Protein AF-B9LVV7-F1 (afdb_monomer)

Structure (mmCIF, N/CA/C/O backbone):
data_AF-B9LVV7-F1
#
_entry.id   AF-B9LVV7-F1
#
loop_
_atom_site.group_PDB
_atom_site.id
_atom_site.type_symbol
_atom_site.label_atom_id
_atom_site.label_alt_id
_atom_site.label_comp_id
_atom_site.label_asym_id
_atom_site.label_entity_id
_atom_site.label_seq_id
_atom_site.pdbx_PDB_ins_code
_atom_site.Cartn_x
_atom_site.Cartn_y
_atom_site.Cartn_z
_atom_site.occupancy
_atom_site.B_iso_or_equiv
_atom_site.auth_seq_id
_atom_site.auth_comp_id
_atom_site.auth_asym_id
_atom_site.auth_atom_id
_atom_site.pdbx_PDB_model_num
ATOM 1 N N . MET A 1 1 ? -18.722 13.274 20.893 1.00 58.41 1 MET A N 1
ATOM 2 C CA . MET A 1 1 ? -17.582 12.329 20.839 1.00 58.41 1 MET A CA 1
ATOM 3 C C . MET A 1 1 ? -17.551 11.447 19.587 1.00 58.41 1 MET A C 1
ATOM 5 O O . MET A 1 1 ? -16.457 11.188 19.127 1.00 58.41 1 MET A O 1
ATOM 9 N N . SER A 1 2 ? -18.676 11.072 18.961 1.00 70.75 2 SER A N 1
ATOM 10 C CA . SER A 1 2 ? -18.688 10.164 17.788 1.00 70.75 2 SER A CA 1
ATOM 11 C C . SER A 1 2 ? -17.916 10.646 16.537 1.00 70.75 2 SER A C 1
ATOM 13 O O . SER A 1 2 ? -17.226 9.850 15.912 1.00 70.75 2 SER A O 1
ATOM 15 N N . ALA A 1 3 ? -17.949 11.940 16.193 1.00 76.25 3 ALA A N 1
ATOM 16 C CA . ALA A 1 3 ? -17.287 12.435 14.975 1.00 76.25 3 ALA A CA 1
ATOM 17 C C . ALA A 1 3 ? -15.742 12.417 15.035 1.00 76.25 3 ALA A C 1
ATOM 19 O O . ALA A 1 3 ? -15.080 12.351 14.000 1.00 76.25 3 ALA A O 1
ATOM 20 N N . ALA A 1 4 ? -15.159 12.486 16.237 1.00 77.88 4 ALA A N 1
ATOM 21 C CA . ALA A 1 4 ? -13.706 12.479 16.412 1.00 77.88 4 ALA A CA 1
ATOM 22 C C . ALA A 1 4 ? -13.122 11.069 16.224 1.00 77.88 4 ALA A C 1
ATOM 24 O O . ALA A 1 4 ? -12.114 10.915 15.535 1.00 77.88 4 ALA A O 1
ATOM 25 N N . ASP A 1 5 ? -13.795 10.045 16.756 1.00 80.12 5 ASP A N 1
ATOM 26 C CA . ASP A 1 5 ? -13.384 8.644 16.601 1.00 80.12 5 ASP A CA 1
ATOM 27 C C . ASP A 1 5 ? -13.497 8.163 15.148 1.00 80.12 5 ASP A C 1
ATOM 29 O O . ASP A 1 5 ? -12.612 7.461 14.657 1.00 80.12 5 ASP A O 1
ATOM 33 N N . GLU A 1 6 ? -14.542 8.590 14.431 1.00 82.19 6 GLU A N 1
ATOM 34 C CA . GLU A 1 6 ? -14.722 8.310 12.999 1.00 82.19 6 GLU A CA 1
ATOM 35 C C . GLU A 1 6 ? -13.553 8.870 12.170 1.00 82.19 6 GLU A C 1
ATOM 37 O O . GLU A 1 6 ? -12.978 8.183 11.326 1.00 82.19 6 GLU A O 1
ATOM 42 N N . SER A 1 7 ? -13.141 10.109 12.465 1.00 87.00 7 SER A N 1
ATOM 43 C CA . SER A 1 7 ? -12.025 10.779 11.791 1.00 87.00 7 SER A CA 1
ATOM 44 C C . SER A 1 7 ? -10.691 10.065 12.031 1.00 87.00 7 SER A C 1
ATOM 46 O O . SER A 1 7 ? -9.943 9.802 11.086 1.00 87.00 7 SER A O 1
ATOM 48 N N . ILE A 1 8 ? -10.406 9.686 13.282 1.00 87.69 8 ILE A N 1
ATOM 49 C CA . ILE A 1 8 ? -9.183 8.952 13.639 1.00 87.69 8 ILE A CA 1
ATOM 50 C C . ILE A 1 8 ? -9.151 7.597 12.927 1.00 87.69 8 ILE A C 1
ATOM 52 O O . ILE A 1 8 ? -8.138 7.247 12.315 1.00 87.69 8 ILE A O 1
ATOM 56 N N . ARG A 1 9 ? -10.272 6.865 12.940 1.00 85.00 9 ARG A N 1
ATOM 57 C CA . ARG A 1 9 ? -10.408 5.574 12.258 1.00 85.00 9 ARG A CA 1
ATOM 58 C C . ARG A 1 9 ? -10.202 5.712 10.752 1.00 85.00 9 ARG A C 1
ATOM 60 O O . ARG A 1 9 ? -9.389 4.988 10.183 1.00 85.00 9 ARG A O 1
ATOM 67 N N . SER A 1 10 ? -10.876 6.667 10.112 1.00 85.44 10 SER A N 1
ATOM 68 C CA . SER A 1 10 ? -10.737 6.916 8.674 1.00 85.44 10 SER A CA 1
ATOM 69 C C . SER A 1 10 ? -9.298 7.267 8.296 1.00 85.44 10 SER A C 1
ATOM 71 O O . SER A 1 10 ? -8.798 6.802 7.272 1.00 85.44 10 SER A O 1
ATOM 73 N N . LYS A 1 11 ? -8.611 8.066 9.119 1.00 91.25 11 LYS A N 1
ATOM 74 C CA . LYS A 1 11 ? -7.216 8.446 8.880 1.00 91.25 11 LYS A CA 1
ATOM 75 C C . LYS A 1 11 ? -6.270 7.256 9.030 1.00 91.25 11 LYS A C 1
ATOM 77 O O . LYS A 1 11 ? -5.366 7.106 8.214 1.00 91.25 11 LYS A O 1
ATOM 82 N N . ALA A 1 12 ? -6.490 6.403 10.029 1.00 88.44 12 ALA A N 1
ATOM 83 C CA . ALA A 1 12 ? -5.712 5.182 10.221 1.00 88.44 12 ALA A CA 1
ATOM 84 C C . ALA A 1 12 ? -5.893 4.199 9.052 1.00 88.44 12 ALA A C 1
ATOM 86 O O . ALA A 1 12 ? -4.906 3.672 8.542 1.00 88.44 12 ALA A O 1
ATOM 87 N N . ILE A 1 13 ? -7.129 4.015 8.571 1.00 88.00 13 ILE A N 1
ATOM 88 C CA . ILE A 1 13 ? -7.425 3.180 7.395 1.00 88.00 13 ILE A CA 1
ATOM 89 C C . ILE A 1 13 ? -6.727 3.743 6.153 1.00 88.00 13 ILE A C 1
ATOM 91 O O . ILE A 1 13 ? -6.020 3.014 5.457 1.00 88.00 13 ILE A O 1
ATOM 95 N N . GLY A 1 14 ? -6.875 5.047 5.901 1.00 88.94 14 GLY A N 1
ATOM 96 C CA . GLY A 1 14 ? -6.225 5.710 4.771 1.00 88.94 14 GLY A CA 1
AT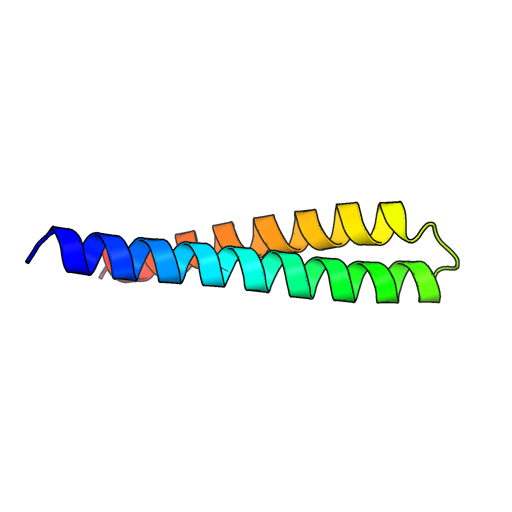OM 97 C C . GLY A 1 14 ? -4.700 5.597 4.822 1.00 88.94 14 GLY A C 1
ATOM 98 O O . GLY A 1 14 ? -4.071 5.317 3.804 1.00 88.94 14 GLY A O 1
ATOM 99 N N . ALA A 1 15 ? -4.105 5.740 6.010 1.00 92.88 15 ALA A N 1
ATOM 100 C CA . ALA A 1 15 ? -2.671 5.560 6.208 1.00 92.88 15 ALA A CA 1
ATOM 101 C C . ALA A 1 15 ? -2.232 4.112 5.944 1.00 92.88 15 ALA A C 1
ATOM 103 O O . ALA A 1 15 ? -1.261 3.905 5.223 1.00 92.88 15 ALA A O 1
ATOM 104 N N . GLY A 1 16 ? -2.956 3.116 6.462 1.00 91.25 16 GLY A N 1
ATOM 105 C CA . GLY A 1 16 ? -2.648 1.700 6.236 1.00 91.25 16 GLY A CA 1
ATOM 106 C C . GLY A 1 16 ? -2.695 1.317 4.756 1.00 91.25 16 GLY A C 1
ATOM 107 O O . GLY A 1 16 ? -1.761 0.696 4.248 1.00 91.25 16 GLY A O 1
ATOM 108 N N . ILE A 1 17 ? -3.734 1.761 4.042 1.00 94.88 17 ILE A N 1
ATOM 109 C CA . ILE A 1 17 ? -3.859 1.562 2.592 1.00 94.88 17 ILE A CA 1
ATOM 110 C C . ILE A 1 17 ? -2.715 2.260 1.849 1.00 94.88 17 ILE A C 1
ATOM 112 O O . ILE A 1 17 ? -2.059 1.640 1.014 1.00 94.88 17 ILE A O 1
ATOM 116 N N . GLY A 1 18 ? -2.446 3.529 2.168 1.00 93.38 18 GLY A N 1
ATOM 117 C CA . GLY A 1 18 ? -1.388 4.305 1.523 1.00 93.38 18 GLY A CA 1
ATOM 118 C C . GLY A 1 18 ? 0.000 3.692 1.716 1.00 93.38 18 GLY A C 1
ATOM 119 O O . GLY A 1 18 ? 0.769 3.607 0.760 1.00 93.38 18 GLY A O 1
ATOM 120 N N . ILE A 1 19 ? 0.303 3.207 2.923 1.00 94.44 19 ILE A N 1
ATOM 121 C CA . ILE A 1 19 ? 1.563 2.522 3.233 1.00 94.44 19 ILE A CA 1
ATOM 122 C C . ILE A 1 19 ? 1.666 1.213 2.445 1.00 94.44 19 ILE A C 1
ATOM 124 O O . ILE A 1 19 ? 2.684 0.982 1.795 1.00 94.44 19 ILE A O 1
ATOM 128 N N . GLY A 1 20 ? 0.622 0.378 2.456 1.00 94.94 20 GLY A N 1
ATOM 129 C CA . GLY A 1 20 ? 0.622 -0.893 1.729 1.00 94.94 20 GLY A CA 1
ATOM 130 C C . GLY A 1 20 ? 0.823 -0.709 0.227 1.00 94.94 20 GLY A C 1
ATOM 131 O O . GLY A 1 20 ? 1.701 -1.338 -0.359 1.00 94.94 20 GLY A O 1
ATOM 132 N N . VAL A 1 21 ? 0.070 0.211 -0.383 1.00 97.56 21 VAL A N 1
ATOM 133 C CA . VAL A 1 21 ? 0.199 0.560 -1.805 1.00 97.56 21 VAL A CA 1
ATOM 134 C C . VAL A 1 21 ? 1.582 1.127 -2.114 1.00 97.56 21 VAL A C 1
ATOM 136 O O . VAL A 1 21 ? 2.208 0.697 -3.078 1.00 97.56 21 VAL A O 1
ATOM 139 N N . GLY A 1 22 ? 2.075 2.067 -1.305 1.00 96.50 22 GLY A N 1
ATOM 140 C CA . GLY A 1 22 ? 3.366 2.717 -1.526 1.00 96.50 22 GLY A CA 1
ATOM 141 C C . GL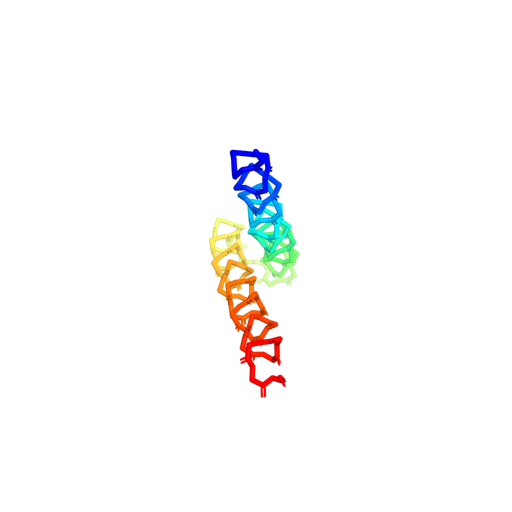Y A 1 22 ? 4.541 1.744 -1.439 1.00 96.50 22 GLY A C 1
ATOM 142 O O . GLY A 1 22 ? 5.373 1.702 -2.345 1.00 96.50 22 GLY A O 1
ATOM 143 N N . ILE A 1 23 ? 4.584 0.918 -0.389 1.00 96.94 23 ILE A N 1
ATOM 144 C CA . ILE A 1 23 ? 5.621 -0.111 -0.224 1.00 96.94 23 ILE A CA 1
ATOM 145 C C . ILE A 1 23 ? 5.511 -1.157 -1.335 1.00 96.94 23 ILE A C 1
ATOM 147 O O . ILE A 1 23 ? 6.522 -1.515 -1.936 1.00 96.94 23 ILE A O 1
ATOM 151 N N . GLY A 1 24 ? 4.295 -1.614 -1.645 1.00 97.00 24 GLY A N 1
ATOM 152 C CA . GLY A 1 24 ? 4.052 -2.580 -2.712 1.00 97.00 2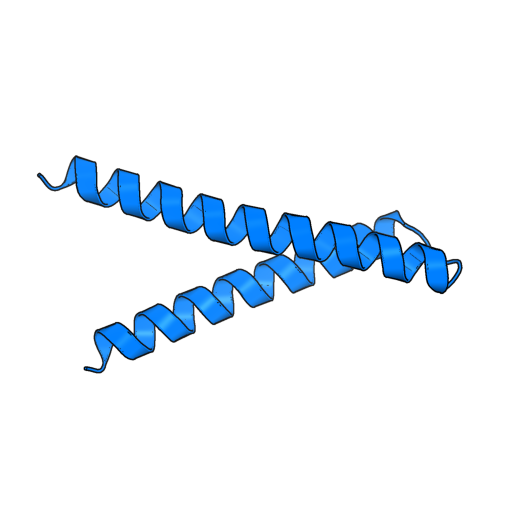4 GLY A CA 1
ATOM 153 C C . GLY A 1 24 ? 4.511 -2.068 -4.077 1.00 97.00 24 GLY A C 1
ATOM 154 O O . GLY A 1 24 ? 5.224 -2.773 -4.787 1.00 97.00 24 GLY A O 1
ATOM 155 N N . ALA A 1 25 ? 4.172 -0.824 -4.424 1.00 97.56 25 ALA A N 1
ATOM 156 C CA . ALA A 1 25 ? 4.623 -0.175 -5.653 1.00 97.56 25 ALA A CA 1
ATOM 157 C C . ALA A 1 25 ? 6.152 -0.049 -5.692 1.00 97.56 25 ALA A C 1
ATOM 159 O O . ALA A 1 25 ? 6.768 -0.403 -6.695 1.00 97.56 25 ALA A O 1
ATOM 160 N N . GLY A 1 26 ? 6.770 0.396 -4.592 1.00 96.75 26 GLY A N 1
ATOM 161 C CA . GLY A 1 26 ? 8.225 0.503 -4.476 1.00 96.75 26 GLY A CA 1
ATOM 162 C C . GLY A 1 26 ? 8.927 -0.838 -4.689 1.00 96.75 26 GLY A C 1
ATOM 163 O O . GLY A 1 26 ? 9.862 -0.930 -5.482 1.00 96.75 26 GLY A O 1
ATOM 164 N N . TRP A 1 27 ? 8.434 -1.902 -4.052 1.00 97.12 27 TRP A N 1
ATOM 165 C CA . TRP A 1 27 ? 8.954 -3.255 -4.251 1.00 97.12 27 TRP A CA 1
ATOM 166 C C . TRP A 1 27 ? 8.729 -3.771 -5.679 1.00 97.12 27 TRP A C 1
ATOM 168 O O . TRP A 1 27 ? 9.616 -4.387 -6.268 1.00 97.12 27 TRP A O 1
ATOM 178 N N . GLY A 1 28 ? 7.569 -3.477 -6.266 1.00 96.62 28 GLY A N 1
ATOM 179 C CA . GLY A 1 28 ? 7.247 -3.825 -7.647 1.00 96.62 28 GLY A CA 1
ATOM 180 C C . GLY A 1 28 ? 8.185 -3.176 -8.667 1.00 96.62 28 GLY A C 1
ATOM 181 O O . GLY A 1 28 ? 8.602 -3.838 -9.616 1.00 96.62 28 GLY A O 1
ATOM 182 N N . ILE A 1 29 ? 8.585 -1.920 -8.439 1.00 97.44 29 ILE A N 1
ATOM 183 C CA . ILE A 1 29 ? 9.613 -1.239 -9.243 1.00 97.44 29 ILE A CA 1
ATOM 184 C C . ILE A 1 29 ? 10.948 -1.976 -9.129 1.00 97.44 29 ILE A C 1
ATOM 186 O O . ILE A 1 29 ? 11.565 -2.272 -10.148 1.00 97.44 29 ILE A O 1
ATOM 190 N N . VAL A 1 30 ? 11.384 -2.302 -7.907 1.00 97.19 30 VAL A N 1
ATOM 191 C CA . VAL A 1 30 ? 12.643 -3.034 -7.683 1.00 97.19 30 VAL A CA 1
ATOM 192 C C . VAL A 1 30 ? 12.644 -4.354 -8.455 1.00 97.19 30 VAL A C 1
ATOM 194 O O . VAL A 1 30 ? 13.626 -4.668 -9.123 1.00 97.19 30 VAL A O 1
ATOM 197 N N . MET A 1 31 ? 11.537 -5.099 -8.431 1.00 96.50 31 MET A N 1
ATOM 198 C CA . MET A 1 31 ? 11.436 -6.359 -9.169 1.00 96.50 31 MET A CA 1
ATOM 199 C C . MET A 1 31 ? 11.418 -6.179 -10.683 1.00 96.50 31 MET A C 1
ATOM 201 O O . MET A 1 31 ? 12.098 -6.932 -11.376 1.00 96.50 31 MET A O 1
ATOM 205 N N . ALA A 1 32 ? 10.709 -5.173 -11.199 1.00 96.44 32 ALA A N 1
ATOM 206 C CA . ALA A 1 32 ? 10.741 -4.869 -12.627 1.00 96.44 32 ALA A CA 1
ATOM 207 C C . ALA A 1 32 ? 12.167 -4.547 -13.098 1.00 96.44 32 ALA A C 1
ATOM 209 O O . ALA A 1 32 ? 12.600 -5.075 -14.115 1.00 96.44 32 ALA A O 1
ATOM 210 N N . LEU A 1 33 ? 12.929 -3.771 -12.320 1.00 96.38 33 LEU A N 1
ATOM 211 C CA . LEU A 1 33 ? 14.320 -3.442 -12.644 1.00 96.38 33 LEU A CA 1
ATOM 212 C C . LEU A 1 33 ? 15.248 -4.666 -12.611 1.00 96.38 33 LEU A C 1
ATOM 214 O O . LEU A 1 33 ? 16.107 -4.801 -13.474 1.00 96.38 33 LEU A O 1
ATOM 218 N N . ILE A 1 34 ? 15.084 -5.564 -11.633 1.00 97.12 34 ILE A N 1
ATOM 219 C CA . ILE A 1 34 ? 15.904 -6.786 -11.525 1.00 97.12 34 ILE A CA 1
ATOM 220 C C . ILE A 1 34 ? 15.614 -7.760 -12.674 1.00 97.12 34 ILE A C 1
ATOM 222 O O . ILE A 1 34 ? 16.517 -8.457 -13.132 1.00 97.12 34 ILE A O 1
ATOM 226 N N . MET A 1 35 ? 14.361 -7.827 -13.124 1.00 95.31 35 MET A N 1
ATOM 227 C CA . MET A 1 35 ? 13.915 -8.757 -14.164 1.00 95.31 35 MET A CA 1
ATOM 228 C C . MET A 1 35 ? 13.984 -8.174 -15.584 1.00 95.31 35 MET A C 1
ATOM 230 O O . MET A 1 35 ? 13.526 -8.837 -16.511 1.00 95.31 35 MET A O 1
ATOM 234 N N . ASP A 1 36 ? 14.516 -6.957 -15.750 1.00 93.81 36 ASP A N 1
ATOM 235 C CA . ASP A 1 36 ? 14.484 -6.187 -17.007 1.00 93.81 36 ASP A CA 1
ATOM 236 C C . ASP A 1 36 ? 13.066 -6.104 -17.617 1.00 93.81 36 ASP A C 1
ATOM 238 O O . ASP A 1 36 ? 12.846 -6.193 -18.824 1.00 93.81 36 ASP A O 1
ATOM 242 N N . GLY A 1 37 ? 12.066 -6.008 -16.737 1.00 91.88 37 GLY A N 1
ATOM 243 C CA . GLY A 1 37 ? 10.650 -5.951 -17.071 1.00 91.88 37 GLY A CA 1
ATOM 244 C C . GLY A 1 37 ? 10.105 -4.523 -17.112 1.00 91.88 37 GLY A C 1
ATOM 245 O O . GLY A 1 37 ? 10.743 -3.561 -16.686 1.00 91.88 37 GLY A O 1
ATOM 246 N N . ASP A 1 38 ? 8.867 -4.380 -17.587 1.00 96.00 38 ASP A N 1
ATOM 247 C CA . ASP A 1 38 ? 8.193 -3.081 -17.635 1.00 96.00 38 ASP A CA 1
ATOM 248 C C . ASP A 1 38 ? 7.876 -2.568 -16.219 1.00 96.00 38 ASP A C 1
ATOM 250 O O . ASP A 1 38 ? 7.122 -3.182 -15.453 1.00 96.00 38 ASP A O 1
ATOM 254 N N . ILE A 1 39 ? 8.422 -1.396 -15.888 1.00 96.38 39 ILE A N 1
ATOM 255 C CA . ILE A 1 39 ? 8.210 -0.707 -14.610 1.00 96.38 39 ILE A CA 1
ATOM 256 C C . ILE A 1 39 ? 6.719 -0.445 -14.366 1.00 96.38 39 ILE A C 1
ATOM 258 O O . ILE A 1 39 ? 6.257 -0.553 -13.234 1.00 96.38 39 ILE A O 1
ATOM 262 N N . SER A 1 40 ? 5.943 -0.153 -15.409 1.00 96.31 40 SER A N 1
ATOM 263 C CA . SER A 1 40 ? 4.501 0.106 -15.321 1.00 96.31 40 SER A CA 1
ATOM 264 C C . SER A 1 40 ? 3.743 -1.123 -14.820 1.00 96.31 40 SER A C 1
ATOM 266 O O . SER A 1 40 ? 2.833 -1.011 -13.992 1.00 96.31 40 SER A O 1
ATOM 268 N N . ILE A 1 41 ? 4.150 -2.311 -15.279 1.00 95.31 41 ILE A N 1
ATOM 269 C CA . ILE A 1 41 ? 3.606 -3.593 -14.818 1.00 95.31 41 ILE A CA 1
ATOM 270 C C . ILE A 1 41 ? 4.043 -3.844 -13.375 1.00 95.31 41 ILE A C 1
ATOM 272 O O . ILE A 1 41 ? 3.203 -4.172 -12.537 1.00 95.31 41 ILE A O 1
ATOM 276 N N . GLY A 1 42 ? 5.324 -3.623 -13.065 1.00 94.88 42 GLY A N 1
ATOM 277 C CA . GLY A 1 42 ? 5.859 -3.737 -11.707 1.00 94.88 42 GLY A CA 1
ATOM 278 C C . GLY A 1 42 ? 5.112 -2.862 -10.701 1.00 94.88 42 GLY A C 1
ATOM 279 O O . GLY A 1 42 ? 4.680 -3.355 -9.662 1.00 94.88 42 GLY A O 1
ATOM 280 N N . ILE A 1 43 ? 4.878 -1.590 -11.032 1.00 97.38 43 ILE A N 1
ATOM 281 C CA . ILE A 1 43 ? 4.101 -0.654 -10.210 1.00 97.38 43 ILE A CA 1
ATOM 282 C C . ILE A 1 43 ? 2.674 -1.157 -10.039 1.00 97.38 43 ILE A C 1
ATOM 284 O O . ILE A 1 43 ? 2.187 -1.212 -8.916 1.00 97.38 43 ILE A O 1
ATOM 288 N N . THR A 1 44 ? 2.004 -1.532 -11.129 1.00 97.44 44 THR A N 1
ATOM 289 C CA . THR A 1 44 ? 0.593 -1.935 -11.087 1.00 97.44 44 THR A CA 1
ATOM 290 C C . THR A 1 44 ? 0.400 -3.186 -10.232 1.00 97.44 44 THR A C 1
ATOM 292 O O . THR A 1 44 ? -0.445 -3.203 -9.335 1.00 97.44 44 THR A O 1
ATOM 295 N N . ILE A 1 45 ? 1.215 -4.220 -10.461 1.00 96.50 45 ILE A N 1
ATOM 296 C CA . ILE A 1 45 ? 1.144 -5.477 -9.709 1.00 96.50 45 ILE A CA 1
ATOM 297 C C . ILE A 1 45 ? 1.597 -5.262 -8.264 1.00 96.50 45 ILE A C 1
ATOM 299 O O . ILE A 1 45 ? 0.926 -5.724 -7.344 1.00 96.50 45 ILE A O 1
ATOM 303 N N . GLY A 1 46 ? 2.691 -4.533 -8.045 1.00 96.62 46 GLY A N 1
ATOM 304 C CA . GLY A 1 46 ? 3.214 -4.241 -6.715 1.00 96.62 46 GLY A CA 1
ATOM 305 C C . GLY A 1 46 ? 2.231 -3.441 -5.860 1.00 96.62 46 GLY A C 1
ATOM 306 O O . GLY A 1 46 ? 1.921 -3.838 -4.739 1.00 96.62 46 GLY A O 1
ATOM 307 N N . ALA A 1 47 ? 1.684 -2.350 -6.399 1.00 97.81 47 ALA A N 1
ATOM 308 C CA . ALA A 1 47 ? 0.663 -1.533 -5.746 1.00 97.81 47 ALA A CA 1
ATOM 309 C C . ALA A 1 47 ? -0.606 -2.342 -5.448 1.00 97.81 47 ALA A C 1
ATOM 311 O O . ALA A 1 47 ? -1.155 -2.248 -4.350 1.00 97.81 47 ALA A O 1
ATOM 312 N N . GLY A 1 48 ? -1.056 -3.158 -6.409 1.00 97.06 48 GLY A N 1
ATOM 313 C CA . 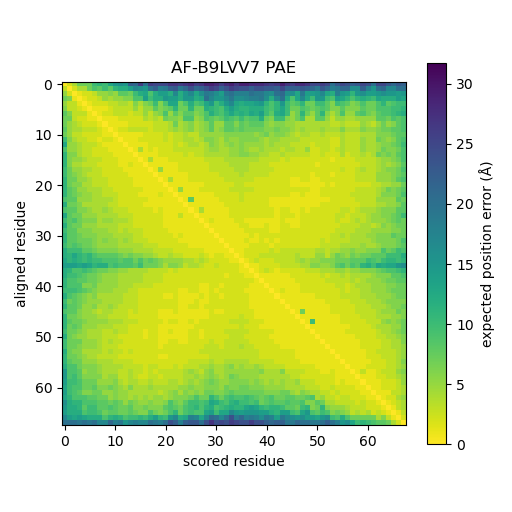GLY A 1 48 ? -2.224 -4.022 -6.252 1.00 97.06 48 GLY A CA 1
ATOM 314 C C . GLY A 1 48 ? -2.029 -5.078 -5.164 1.00 97.06 48 GLY A C 1
ATOM 315 O O . GLY A 1 48 ? -2.877 -5.227 -4.287 1.00 97.06 48 GLY A O 1
ATOM 316 N N . ALA A 1 49 ? -0.886 -5.765 -5.163 1.00 96.88 49 ALA A N 1
ATOM 317 C CA . ALA A 1 49 ? -0.540 -6.726 -4.121 1.00 96.88 49 ALA A CA 1
ATOM 318 C C . ALA A 1 49 ? -0.442 -6.048 -2.745 1.00 96.88 49 ALA A C 1
ATOM 320 O O . ALA A 1 49 ? -1.022 -6.533 -1.774 1.00 96.88 49 ALA A O 1
ATOM 321 N N . GLY A 1 50 ? 0.220 -4.891 -2.670 1.00 96.00 50 GLY A N 1
ATOM 322 C CA . GLY A 1 50 ? 0.335 -4.095 -1.448 1.00 96.00 50 GLY A CA 1
ATOM 323 C C . GLY A 1 50 ? -1.016 -3.636 -0.892 1.00 96.00 50 GLY A C 1
ATOM 324 O O . GLY A 1 50 ? -1.240 -3.707 0.317 1.00 96.00 50 GLY A O 1
ATOM 325 N N . LEU A 1 51 ? -1.947 -3.241 -1.767 1.00 97.31 51 LEU A N 1
ATOM 326 C CA . LEU A 1 51 ? -3.325 -2.915 -1.396 1.00 97.31 51 LEU A CA 1
ATOM 327 C C . LEU A 1 51 ? -4.044 -4.123 -0.790 1.00 97.31 51 LEU A C 1
ATOM 329 O O . LEU A 1 51 ? -4.624 -4.015 0.289 1.00 97.31 51 LEU A O 1
ATOM 333 N N . ILE A 1 52 ? -4.002 -5.271 -1.472 1.00 97.00 52 ILE A N 1
ATOM 334 C CA . ILE A 1 52 ? -4.668 -6.496 -1.011 1.00 97.00 52 ILE A CA 1
ATOM 335 C C . ILE A 1 52 ? -4.129 -6.902 0.363 1.00 97.00 52 ILE A C 1
ATOM 337 O O . ILE A 1 52 ? -4.910 -7.178 1.272 1.00 97.00 52 ILE A O 1
ATOM 341 N N . ILE A 1 53 ? -2.807 -6.876 0.546 1.00 94.75 53 ILE A N 1
ATOM 342 C CA . ILE A 1 53 ? -2.164 -7.210 1.821 1.00 94.75 53 ILE A CA 1
ATOM 343 C C . IL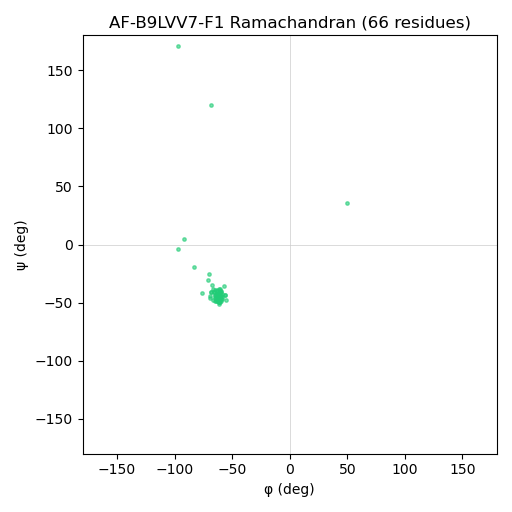E A 1 53 ? -2.608 -6.251 2.928 1.00 94.75 53 ILE A C 1
ATOM 345 O O . ILE A 1 53 ? -2.926 -6.707 4.027 1.00 94.75 53 ILE A O 1
ATOM 349 N N . ALA A 1 54 ? -2.672 -4.944 2.656 1.00 94.06 54 ALA A N 1
ATOM 350 C CA . ALA A 1 54 ? -3.130 -3.964 3.638 1.00 94.06 54 ALA A CA 1
ATOM 351 C C . ALA A 1 54 ? -4.578 -4.223 4.079 1.00 94.06 54 ALA A C 1
ATOM 353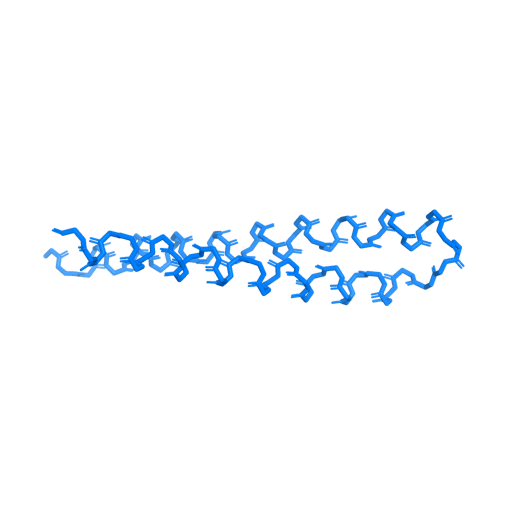 O O . ALA A 1 54 ? -4.874 -4.187 5.274 1.00 94.06 54 ALA A O 1
ATOM 354 N N . LEU A 1 55 ? -5.468 -4.542 3.134 1.00 93.62 55 LEU A N 1
ATOM 355 C CA . LEU A 1 55 ? -6.870 -4.850 3.424 1.00 93.62 55 LEU A CA 1
ATOM 356 C C . LEU A 1 55 ? -7.017 -6.144 4.228 1.00 93.62 55 LEU A C 1
ATOM 358 O O . LEU A 1 55 ? -7.713 -6.155 5.241 1.00 93.62 55 LEU A O 1
ATOM 362 N N . VAL A 1 56 ? -6.338 -7.216 3.812 1.00 95.00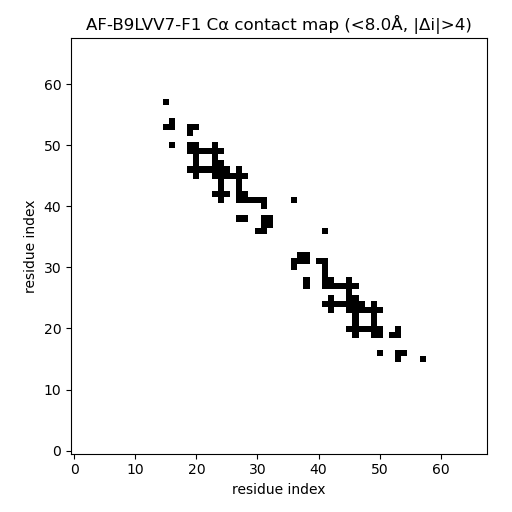 56 VAL A N 1
ATOM 363 C CA . VAL A 1 56 ? -6.387 -8.511 4.507 1.00 95.00 56 VAL A CA 1
ATOM 364 C C . VAL A 1 56 ? -5.811 -8.392 5.914 1.00 95.00 56 VAL A C 1
ATOM 366 O O . VAL A 1 56 ? -6.414 -8.889 6.860 1.00 95.00 56 VAL A O 1
ATOM 369 N N . SER A 1 57 ? -4.691 -7.686 6.077 1.00 92.31 57 SER A N 1
ATOM 370 C CA . SER A 1 57 ? -4.074 -7.476 7.392 1.00 92.31 57 SER A CA 1
ATOM 371 C C . SER A 1 57 ? -4.979 -6.653 8.309 1.00 92.31 57 SER A C 1
ATOM 373 O O . SER A 1 57 ? -5.171 -7.016 9.465 1.00 92.31 57 SER A O 1
ATOM 375 N N . GLY A 1 58 ? -5.595 -5.583 7.793 1.00 87.69 58 GLY A N 1
ATOM 376 C CA . GLY A 1 58 ? -6.563 -4.789 8.551 1.00 87.69 58 GLY A CA 1
ATOM 377 C C . GLY A 1 58 ? -7.801 -5.594 8.958 1.00 87.69 58 GLY A C 1
ATOM 378 O O . GLY A 1 58 ? -8.243 -5.503 10.102 1.00 87.69 58 GLY A O 1
ATOM 379 N N . ALA A 1 59 ? -8.330 -6.423 8.054 1.00 88.88 59 ALA A N 1
ATOM 380 C CA . ALA A 1 59 ? -9.460 -7.305 8.335 1.00 88.88 59 ALA A CA 1
ATOM 381 C C . ALA A 1 59 ? -9.112 -8.385 9.370 1.00 88.88 59 ALA A C 1
ATOM 383 O O . ALA A 1 59 ? -9.914 -8.650 10.263 1.00 88.88 59 ALA A O 1
ATOM 384 N N . ALA A 1 60 ? -7.916 -8.973 9.282 1.00 90.50 60 ALA A N 1
ATOM 385 C CA . ALA A 1 60 ? -7.431 -9.955 10.245 1.00 90.50 60 ALA A CA 1
ATOM 386 C C . ALA A 1 60 ? -7.315 -9.346 11.649 1.00 90.50 60 ALA A C 1
ATOM 388 O O . ALA A 1 60 ? -7.851 -9.911 12.597 1.00 90.50 60 ALA A O 1
ATOM 389 N N . VAL A 1 61 ? -6.704 -8.162 11.773 1.00 88.31 61 VAL A N 1
ATOM 390 C CA . VAL A 1 61 ? -6.595 -7.445 13.057 1.00 88.31 61 VAL A CA 1
ATOM 391 C C . VAL A 1 61 ? -7.972 -7.063 13.605 1.00 88.31 61 VAL A C 1
ATOM 393 O O . VAL A 1 61 ? -8.217 -7.169 14.804 1.00 88.31 61 VAL A O 1
ATOM 396 N N . TYR A 1 62 ? -8.899 -6.636 12.744 1.00 86.06 62 TYR A N 1
ATOM 397 C CA . TYR A 1 62 ? -10.266 -6.356 13.177 1.00 86.06 62 TYR A CA 1
ATOM 398 C C . TYR A 1 62 ? -10.956 -7.611 13.720 1.00 86.06 62 TYR A C 1
ATOM 400 O O . TYR A 1 62 ? -11.585 -7.542 14.772 1.00 86.06 62 TYR A O 1
ATOM 408 N N . GLN A 1 63 ? -10.817 -8.755 13.038 1.00 86.25 63 GLN A N 1
ATOM 409 C CA . GLN A 1 63 ? -11.387 -10.009 13.523 1.00 86.25 63 GLN A CA 1
ATOM 410 C C . GLN A 1 63 ? -10.795 -10.427 14.862 1.00 86.25 63 GLN A C 1
ATOM 412 O O . GLN A 1 63 ? -11.576 -10.717 15.756 1.00 86.25 63 GLN A O 1
ATOM 417 N N . THR A 1 64 ? -9.468 -10.403 15.031 1.00 87.56 64 THR A N 1
ATOM 418 C CA . THR A 1 64 ? -8.844 -10.808 16.303 1.00 87.56 64 THR A CA 1
ATOM 419 C C . THR A 1 64 ? -9.382 -9.994 17.474 1.00 87.56 64 THR A C 1
ATOM 421 O O . THR A 1 64 ? -9.756 -10.574 18.482 1.00 87.56 64 THR A O 1
ATOM 424 N N . VAL A 1 65 ? -9.517 -8.674 17.299 1.00 85.31 65 VAL A N 1
ATOM 425 C CA . VAL A 1 65 ? -10.042 -7.772 18.338 1.00 85.31 65 VAL A CA 1
ATOM 426 C C . VAL A 1 65 ? -11.547 -7.958 18.571 1.00 85.31 65 VAL A C 1
ATOM 428 O O . VAL A 1 65 ? -12.023 -7.722 19.672 1.00 85.31 65 VAL A O 1
ATOM 431 N N . ALA A 1 66 ? -12.318 -8.340 17.548 1.00 79.69 66 ALA A N 1
ATOM 432 C CA . ALA A 1 66 ? -13.767 -8.525 17.662 1.00 79.69 66 ALA A CA 1
ATOM 433 C C . ALA A 1 66 ? -14.178 -9.901 18.218 1.00 79.69 66 ALA A C 1
ATOM 435 O O . ALA A 1 66 ? -15.327 -10.066 18.625 1.00 79.69 66 ALA A O 1
ATOM 436 N N . THR A 1 67 ? -13.284 -10.894 18.171 1.00 77.44 67 THR A N 1
ATOM 437 C CA . THR A 1 67 ? -13.524 -12.260 18.670 1.00 77.44 67 THR A CA 1
ATOM 438 C C . THR A 1 67 ? -12.984 -12.525 20.079 1.00 77.44 67 THR A C 1
ATOM 440 O O . THR A 1 67 ? -13.196 -13.625 20.589 1.00 77.44 67 THR A O 1
ATOM 443 N N . GLU A 1 68 ? -12.301 -11.555 20.691 1.00 51.59 68 GLU A N 1
ATOM 444 C CA . GLU A 1 68 ? -11.979 -11.517 22.131 1.00 51.59 68 GLU A CA 1
ATOM 445 C C . GLU A 1 68 ? -13.117 -10.869 22.935 1.00 51.59 68 GLU A C 1
ATOM 447 O O . GLU A 1 68 ? -13.401 -11.372 24.047 1.00 51.59 68 GLU A O 1
#

Solvent-accessible surface area (backbone atoms only — not comparable to full-atom values): 3424 Å² total; per-residue (Å²): 116,71,72,60,56,52,51,54,51,53,50,51,53,52,48,45,41,50,50,22,23,51,53,20,21,54,51,16,35,54,51,12,64,75,67,78,44,59,48,71,56,17,29,53,52,17,23,50,52,17,34,52,50,31,52,52,52,52,51,51,54,50,48,59,68,72,74,109

Secondary structure (DSSP, 8-state):
-HHHHHHHHHHHHHHHHHHHHHHHHHHHHHHHHHTT--HHHHHHHHHHHHHHHHHHHHHHHHHHHH--

pLDDT: mean 90.81, std 8.79, range [51.59, 97.81]

Nearest PDB structures (foldseek):
  6yj4-assembly1_d  TM=8.015E-01  e=1.579E+00  Yarrowia lipolytica
  6y79-assembly1_b  TM=8.217E-01  e=2.773E+00  Yarrowia lipolytica

Mean predicted aligned error: 4.97 Å

Sequence (68 aa):
MSAADESIRSKAIGAGIGIGVGIGAGWGIVMALIMDGDISIGITIGAGAGLIIALVSGAAVYQTVATE

Foldseek 3Di:
DVVVVVVVVVVVLVVLLCVLLVQQLVVLQVVCVVVVHDSVVSSVRSSVRSNVCSVVVVVVVVVVVVVD

Radius of gyration: 15.46 Å; Cα contacts (8 Å, |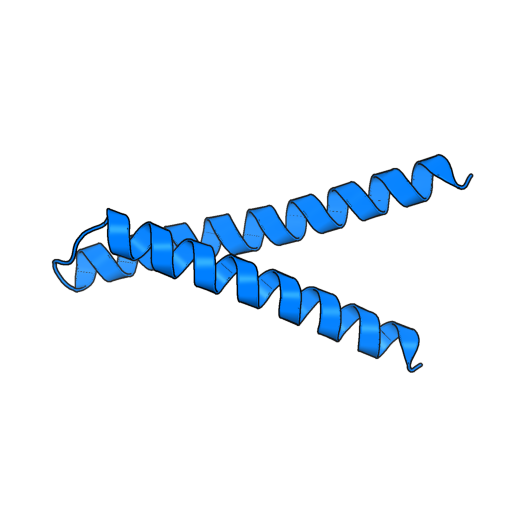Δi|>4): 62; chains: 1; bounding box: 35×25×40 Å

Organism: Halorubrum lacusprofundi (strain ATCC 49239 / DSM 5036 / JCM 8891 / 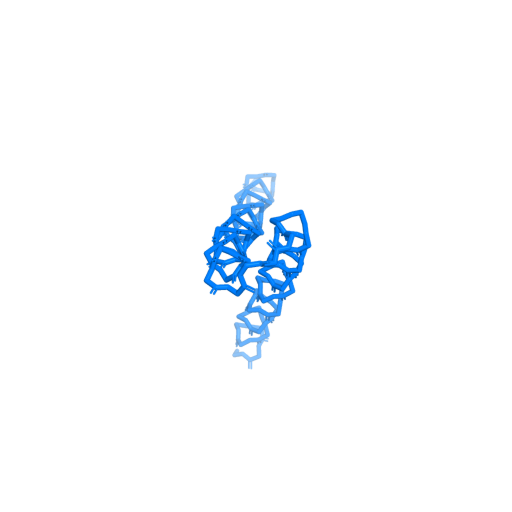ACAM 34) (NCBI:txid416348)